Protein AF-A0A532D1X6-F1 (afdb_monomer_lite)

Foldseek 3Di:
DDDDDDDDDPPPVVVVVVLVVLQVVLCVVCVVPDDPRSVVSSCVSNPDD

Sequence (49 aa):
MAMMTLLSAPLSPVQAGAQQNKMKECNAKAADKKGDERKKFMSSCLSGQ

pLDDT: mean 79.22, std 18.83, range [43.78, 97.0]

Radius of gyration: 15.39 Å; chains: 1; bounding box: 34×41×18 Å

Secondary structure (DSSP, 8-state):
------------HHHHHHHHHHHHHHHHHTTT--HHHHHHHHHHHH---

Structure (mmCIF, N/CA/C/O backbone):
data_AF-A0A532D1X6-F1
#
_entry.id   AF-A0A532D1X6-F1
#
loop_
_atom_site.group_PDB
_atom_site.id
_atom_site.type_symbol
_atom_site.label_atom_id
_atom_site.label_alt_id
_atom_site.label_comp_id
_atom_site.label_asym_id
_atom_site.label_entity_id
_atom_site.label_seq_id
_atom_site.pdbx_PDB_ins_code
_atom_site.Cartn_x
_atom_site.Cartn_y
_atom_site.Cartn_z
_atom_site.occupancy
_atom_site.B_iso_or_equiv
_atom_site.auth_seq_id
_atom_site.auth_comp_id
_atom_site.auth_asym_id
_atom_site.auth_atom_id
_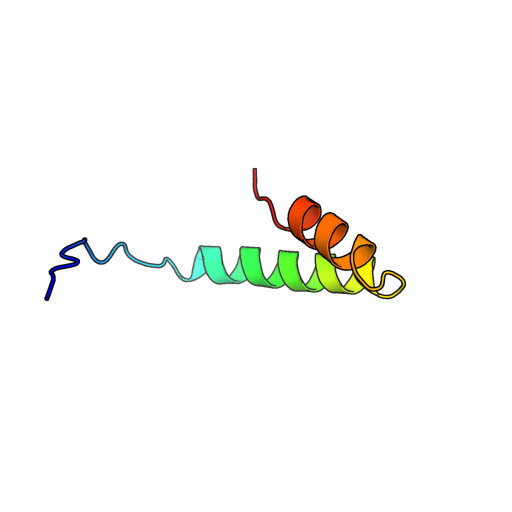atom_site.pdbx_PDB_model_num
ATOM 1 N N . MET A 1 1 ? -25.169 25.762 -11.944 1.00 43.78 1 MET A N 1
ATOM 2 C CA . MET A 1 1 ? -25.264 25.743 -10.468 1.00 43.78 1 MET A CA 1
ATOM 3 C C . MET A 1 1 ? -24.261 24.713 -9.980 1.00 43.78 1 MET A C 1
ATOM 5 O O . MET A 1 1 ? -24.391 23.571 -10.372 1.00 43.78 1 MET A O 1
ATOM 9 N N . ALA A 1 2 ? -23.186 25.023 -9.276 1.00 46.56 2 ALA A N 1
ATOM 10 C CA . ALA A 1 2 ? -22.633 26.286 -8.828 1.00 46.56 2 ALA A CA 1
ATOM 11 C C . ALA A 1 2 ? -21.100 26.130 -8.815 1.00 46.56 2 ALA A C 1
ATOM 13 O O . ALA A 1 2 ? -20.585 25.036 -8.618 1.00 46.56 2 ALA A O 1
ATOM 14 N N . MET A 1 3 ? -20.432 27.241 -9.104 1.00 65.12 3 MET A N 1
ATOM 15 C CA . MET A 1 3 ? -19.060 27.620 -8.760 1.00 65.12 3 MET A CA 1
ATOM 16 C C . MET A 1 3 ? -18.224 26.599 -7.963 1.00 65.12 3 MET A C 1
ATOM 18 O O . MET A 1 3 ? -18.503 26.343 -6.798 1.00 65.12 3 MET A O 1
ATOM 22 N N . MET A 1 4 ? -17.103 26.157 -8.538 1.00 57.28 4 MET A N 1
ATOM 23 C CA . MET A 1 4 ? -15.921 25.792 -7.751 1.00 57.28 4 MET A CA 1
ATOM 24 C C . MET A 1 4 ? -14.712 26.537 -8.322 1.00 57.28 4 MET A C 1
ATOM 26 O O . MET A 1 4 ? -13.859 25.999 -9.020 1.00 57.28 4 MET A O 1
ATOM 30 N N . THR A 1 5 ? -14.698 27.842 -8.074 1.00 59.28 5 THR A N 1
ATOM 31 C CA . THR A 1 5 ? -13.508 28.686 -8.147 1.00 59.28 5 THR A CA 1
ATOM 32 C C . THR A 1 5 ? -12.484 28.186 -7.131 1.00 59.28 5 THR A C 1
ATOM 34 O O . THR A 1 5 ? -12.640 28.526 -5.968 1.00 59.28 5 THR A O 1
ATOM 37 N N . LEU A 1 6 ? -11.450 27.428 -7.509 1.00 50.75 6 LEU A N 1
ATOM 38 C CA . LEU A 1 6 ? -10.239 27.292 -6.687 1.00 50.75 6 LEU A CA 1
ATOM 39 C C . LEU A 1 6 ? -9.001 27.030 -7.560 1.00 50.75 6 LEU A C 1
ATOM 41 O O . LEU A 1 6 ? -8.978 26.147 -8.409 1.00 50.75 6 LEU A O 1
ATOM 45 N N . LEU A 1 7 ? -8.004 27.873 -7.309 1.00 51.34 7 LEU A N 1
ATOM 46 C CA . LEU A 1 7 ? -6.626 27.936 -7.783 1.00 51.34 7 LEU A CA 1
ATOM 47 C C . LEU A 1 7 ? -6.043 26.614 -8.317 1.00 51.34 7 LEU A C 1
ATOM 49 O O . LEU A 1 7 ? -5.915 25.631 -7.588 1.00 51.34 7 LEU A O 1
ATOM 53 N N . SER A 1 8 ? -5.555 26.657 -9.558 1.00 53.91 8 SER A N 1
ATOM 54 C CA . SER A 1 8 ? -4.574 25.711 -10.090 1.00 53.91 8 SER A CA 1
ATOM 55 C C . SER A 1 8 ? -3.288 25.778 -9.257 1.00 53.91 8 SER A C 1
ATOM 57 O O . SER A 1 8 ? -2.413 26.601 -9.517 1.00 53.91 8 SER A O 1
ATOM 59 N N . ALA A 1 9 ? -3.162 24.927 -8.239 1.00 59.34 9 ALA A N 1
ATOM 60 C CA . ALA A 1 9 ? -1.864 24.625 -7.647 1.00 59.34 9 ALA A CA 1
ATOM 61 C C . ALA A 1 9 ? -1.032 23.825 -8.669 1.00 59.34 9 ALA A C 1
ATOM 63 O O . ALA A 1 9 ? -1.584 22.937 -9.330 1.00 59.34 9 ALA A 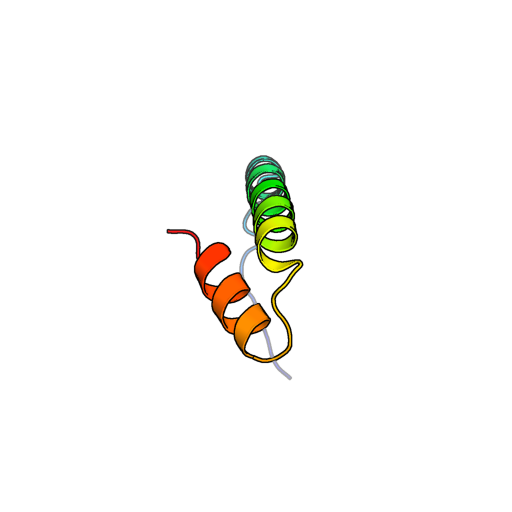O 1
ATOM 64 N N . PRO A 1 10 ? 0.276 24.097 -8.830 1.00 53.09 10 PRO A N 1
ATOM 65 C CA . PRO A 1 10 ? 1.105 23.304 -9.720 1.00 53.09 10 PRO A CA 1
ATOM 66 C C . PRO A 1 10 ? 1.217 21.895 -9.129 1.00 53.09 10 PRO A C 1
ATOM 68 O O . PRO A 1 10 ? 1.802 21.692 -8.066 1.00 53.09 10 PRO A O 1
ATOM 71 N N . LEU A 1 11 ? 0.640 20.907 -9.812 1.00 54.75 11 LEU A N 1
ATOM 72 C CA . LEU A 1 11 ? 0.926 19.497 -9.569 1.00 54.75 11 LEU A CA 1
ATOM 73 C C . LEU A 1 11 ? 2.379 19.256 -9.990 1.00 54.75 11 LEU A C 1
ATOM 75 O O . LEU A 1 11 ? 2.658 18.918 -11.138 1.00 54.75 11 LEU A O 1
ATOM 79 N N . SER A 1 12 ? 3.317 19.502 -9.076 1.00 54.75 12 SER A N 1
ATOM 80 C CA . SER A 1 12 ? 4.739 19.259 -9.300 1.00 54.75 12 SER A CA 1
ATOM 81 C C . SER A 1 12 ? 4.948 17.790 -9.708 1.00 54.75 12 SER A C 1
ATOM 83 O O . SER A 1 12 ? 4.633 16.891 -8.92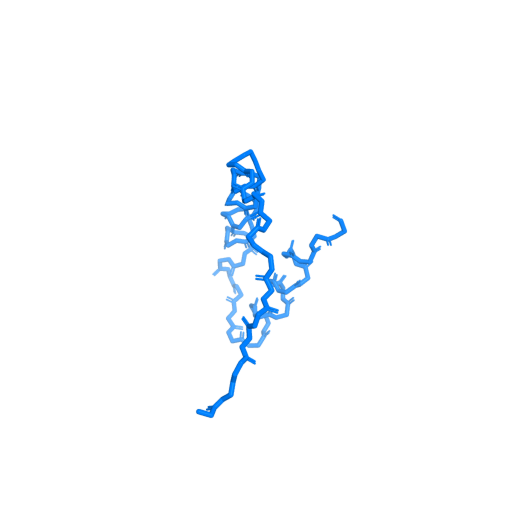1 1.00 54.75 12 SER A O 1
ATOM 85 N N . PRO A 1 13 ? 5.504 17.504 -10.901 1.00 57.59 13 PRO A N 1
ATOM 86 C CA . PRO A 1 13 ? 5.631 16.138 -11.427 1.00 57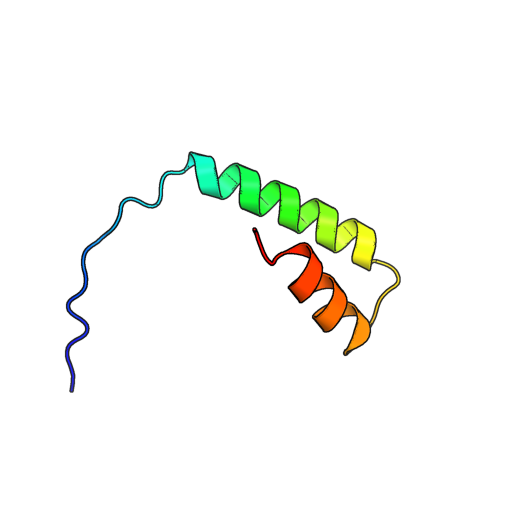.59 13 PRO A CA 1
ATOM 87 C C . PRO A 1 13 ? 6.540 15.237 -10.574 1.00 57.59 13 PRO A C 1
ATOM 89 O O . PRO A 1 13 ? 6.449 14.013 -10.641 1.00 57.59 13 PRO A O 1
ATOM 92 N N . VAL A 1 14 ? 7.370 15.830 -9.711 1.00 56.19 14 VAL A N 1
ATOM 93 C CA . VAL A 1 14 ? 8.240 15.122 -8.759 1.00 56.19 14 VAL A CA 1
ATOM 94 C C . VAL A 1 14 ? 7.435 14.337 -7.713 1.00 56.19 14 VAL A C 1
ATOM 96 O O . VAL A 1 14 ? 7.795 13.208 -7.382 1.00 56.19 14 VAL A O 1
ATOM 99 N N . GLN A 1 15 ? 6.308 14.879 -7.237 1.00 58.38 15 GLN A N 1
ATOM 100 C CA . GLN A 1 15 ? 5.482 14.217 -6.218 1.00 58.38 15 GLN A CA 1
ATOM 101 C C . GLN A 1 15 ? 4.699 13.031 -6.802 1.00 58.38 15 GLN A C 1
ATOM 103 O O . GLN A 1 15 ? 4.476 12.027 -6.125 1.00 58.38 15 GLN A O 1
ATOM 108 N N . ALA A 1 16 ? 4.346 13.109 -8.091 1.00 61.41 16 ALA A N 1
ATOM 109 C CA . ALA A 1 16 ? 3.700 12.014 -8.804 1.00 61.41 16 ALA A CA 1
ATOM 110 C C . ALA A 1 16 ? 4.601 10.768 -8.858 1.00 61.41 16 ALA A C 1
ATOM 112 O O . ALA A 1 16 ? 4.115 9.664 -8.635 1.00 61.41 16 ALA A O 1
ATOM 113 N N . GLY A 1 17 ? 5.914 10.923 -9.065 1.00 73.88 17 GLY A N 1
ATOM 114 C CA . GLY A 1 17 ? 6.852 9.793 -9.081 1.00 73.88 17 GLY A CA 1
ATOM 115 C C . GLY A 1 17 ? 6.918 9.042 -7.745 1.00 73.88 17 GLY A C 1
ATOM 116 O O . GLY A 1 17 ? 6.811 7.814 -7.712 1.00 73.88 17 GLY A O 1
ATOM 117 N N . ALA A 1 18 ? 7.022 9.778 -6.635 1.00 82.38 18 ALA A N 1
ATOM 118 C CA . ALA A 1 18 ? 7.089 9.196 -5.293 1.00 82.38 18 ALA A CA 1
ATOM 119 C C . ALA A 1 18 ? 5.779 8.489 -4.895 1.00 82.38 18 ALA A C 1
ATOM 121 O O . ALA A 1 18 ? 5.805 7.351 -4.421 1.00 82.38 18 ALA A O 1
ATOM 122 N N . GLN A 1 19 ? 4.629 9.117 -5.164 1.00 85.81 19 GLN A N 1
ATOM 123 C CA . GLN A 1 19 ? 3.303 8.535 -4.926 1.00 85.81 19 GLN A CA 1
ATOM 124 C C . GLN A 1 19 ? 3.103 7.238 -5.729 1.00 85.81 19 GLN A C 1
ATOM 126 O O . GLN A 1 19 ? 2.598 6.246 -5.203 1.00 85.81 19 GLN A O 1
ATOM 131 N N . GLN A 1 20 ? 3.517 7.224 -7.000 1.00 89.31 20 GLN A N 1
ATOM 132 C CA . GLN A 1 20 ? 3.372 6.066 -7.887 1.00 89.31 20 GLN A CA 1
ATOM 133 C C . GLN A 1 20 ? 4.270 4.898 -7.462 1.00 89.31 20 GLN A C 1
ATOM 135 O O . GLN A 1 20 ? 3.817 3.752 -7.465 1.00 89.31 20 GLN A O 1
ATOM 140 N N . ASN A 1 21 ? 5.512 5.160 -7.042 1.00 91.06 21 ASN A N 1
ATOM 141 C CA . ASN A 1 21 ? 6.387 4.113 -6.506 1.00 91.06 21 ASN A CA 1
ATOM 142 C C . ASN A 1 21 ? 5.828 3.521 -5.206 1.00 91.06 21 ASN A C 1
ATOM 144 O O . ASN A 1 21 ? 5.736 2.299 -5.087 1.00 91.06 21 ASN A O 1
ATOM 148 N N . LYS A 1 22 ? 5.352 4.368 -4.285 1.00 90.56 22 LYS A N 1
ATOM 149 C CA . LYS A 1 22 ? 4.697 3.924 -3.048 1.00 90.56 22 LYS A CA 1
ATOM 150 C C . LYS A 1 22 ? 3.451 3.083 -3.341 1.00 90.56 22 LYS A C 1
ATOM 152 O O . LYS A 1 22 ? 3.271 2.021 -2.756 1.00 90.56 22 LYS A O 1
ATOM 157 N N . MET A 1 23 ? 2.637 3.486 -4.317 1.00 92.94 23 MET A N 1
ATOM 158 C CA . MET A 1 23 ? 1.465 2.723 -4.755 1.00 92.94 23 MET A CA 1
ATOM 159 C C . MET A 1 23 ? 1.825 1.333 -5.286 1.00 92.94 23 MET A C 1
ATOM 161 O O . MET A 1 23 ? 1.155 0.354 -4.944 1.00 92.94 23 MET A O 1
ATOM 165 N N . LYS A 1 24 ? 2.880 1.219 -6.098 1.00 93.88 24 LYS A N 1
ATOM 166 C CA . LYS A 1 24 ? 3.363 -0.077 -6.600 1.00 93.88 24 LYS A CA 1
ATOM 167 C C . LYS A 1 24 ? 3.802 -0.984 -5.452 1.00 93.88 24 LYS A C 1
ATOM 169 O O . LYS A 1 24 ? 3.394 -2.142 -5.405 1.00 93.88 24 LYS A O 1
ATOM 174 N N . GLU A 1 25 ? 4.559 -0.446 -4.501 1.00 94.56 25 GLU A N 1
ATOM 175 C CA . GLU A 1 25 ? 5.037 -1.200 -3.342 1.00 94.56 25 GLU A CA 1
ATOM 176 C C . GLU A 1 25 ? 3.883 -1.657 -2.431 1.00 94.56 25 GLU A C 1
ATOM 178 O O . GLU A 1 25 ? 3.818 -2.825 -2.042 1.00 94.56 25 GLU A O 1
ATOM 183 N N . CYS A 1 26 ? 2.916 -0.772 -2.163 1.00 95.81 26 CYS A N 1
ATOM 184 C CA . CYS A 1 26 ? 1.700 -1.111 -1.426 1.00 95.81 26 CYS A CA 1
ATOM 185 C C . CYS A 1 26 ? 0.914 -2.229 -2.121 1.00 95.81 26 CYS A C 1
ATOM 187 O O . CYS A 1 26 ? 0.482 -3.177 -1.470 1.00 95.81 26 CYS A O 1
ATOM 189 N N . ASN A 1 27 ? 0.760 -2.179 -3.447 1.00 94.88 27 ASN A N 1
ATOM 190 C CA . ASN A 1 27 ? 0.060 -3.242 -4.167 1.00 94.88 27 ASN A CA 1
ATOM 191 C C . ASN A 1 27 ? 0.804 -4.580 -4.109 1.00 94.88 27 ASN A C 1
ATOM 193 O O . ASN A 1 27 ? 0.153 -5.604 -3.917 1.00 94.88 27 ASN A O 1
ATOM 197 N N . ALA A 1 28 ? 2.138 -4.579 -4.197 1.00 96.50 28 ALA A N 1
ATOM 198 C CA . ALA A 1 28 ? 2.936 -5.797 -4.050 1.00 96.50 28 ALA A CA 1
ATOM 199 C C . ALA A 1 28 ? 2.749 -6.436 -2.660 1.00 96.50 28 ALA A C 1
ATOM 201 O O . ALA A 1 28 ? 2.482 -7.629 -2.555 1.00 96.50 28 ALA A O 1
ATOM 202 N N . LYS A 1 29 ? 2.781 -5.634 -1.587 1.00 95.00 29 LYS A N 1
ATOM 203 C CA . LYS A 1 29 ? 2.554 -6.101 -0.201 1.00 95.00 29 LYS A CA 1
ATOM 204 C C . LYS A 1 29 ? 1.097 -6.489 0.096 1.00 95.00 29 LYS A C 1
ATOM 206 O O . LYS A 1 29 ? 0.797 -7.057 1.152 1.00 95.00 29 LYS A O 1
ATOM 211 N N . ALA A 1 30 ? 0.174 -6.147 -0.797 1.00 96.56 30 ALA A N 1
ATOM 212 C CA . ALA A 1 30 ? -1.241 -6.469 -0.692 1.00 96.56 30 ALA A CA 1
ATOM 213 C C . ALA A 1 30 ? -1.658 -7.665 -1.562 1.00 96.56 30 ALA A C 1
ATOM 215 O O . ALA A 1 30 ? -2.852 -7.953 -1.602 1.00 96.56 30 ALA A O 1
ATOM 216 N N . ALA A 1 31 ? -0.724 -8.336 -2.250 1.00 94.75 31 ALA A N 1
ATOM 217 C CA . ALA A 1 31 ? -1.021 -9.409 -3.204 1.00 94.75 31 ALA A CA 1
ATOM 218 C C . ALA A 1 31 ? -1.880 -10.534 -2.597 1.00 94.75 31 ALA A C 1
ATOM 220 O O . ALA A 1 31 ? -2.841 -10.982 -3.221 1.00 94.75 31 ALA A O 1
ATOM 221 N N . ASP A 1 32 ? -1.597 -10.910 -1.350 1.00 95.31 32 ASP A N 1
ATOM 222 C CA . ASP A 1 32 ? -2.322 -11.964 -0.630 1.00 95.31 32 ASP A CA 1
ATOM 223 C C . ASP A 1 32 ? -3.580 -11.463 0.098 1.00 95.31 32 ASP A C 1
ATOM 225 O O . ASP A 1 32 ? -4.360 -12.254 0.626 1.00 95.31 32 ASP A O 1
ATOM 229 N N . LYS A 1 33 ? -3.815 -10.144 0.119 1.00 95.50 33 LYS A N 1
ATOM 230 C CA . LYS A 1 33 ? -4.950 -9.528 0.817 1.00 95.50 33 LYS A CA 1
ATOM 231 C C . LYS A 1 33 ? -6.131 -9.363 -0.131 1.00 95.50 33 LYS A C 1
ATOM 233 O O . LYS A 1 33 ? -5.989 -8.915 -1.271 1.00 95.50 33 LYS A O 1
ATOM 238 N N . LYS A 1 34 ? -7.340 -9.644 0.357 1.00 95.75 34 LYS A N 1
ATOM 239 C CA . LYS A 1 34 ? -8.586 -9.518 -0.417 1.00 95.75 34 LYS A CA 1
ATOM 240 C C . LYS A 1 34 ? -9.664 -8.782 0.372 1.00 95.75 34 LYS A C 1
ATOM 242 O O . LYS A 1 34 ? -9.586 -8.649 1.589 1.00 95.75 34 LYS A O 1
ATOM 247 N N . GLY A 1 35 ? -10.660 -8.274 -0.352 1.00 96.06 35 GLY A N 1
ATOM 248 C CA . GLY A 1 35 ? -11.822 -7.608 0.235 1.00 96.06 35 GLY A CA 1
ATOM 249 C C . GLY A 1 35 ? -11.450 -6.419 1.124 1.00 96.06 35 GLY A C 1
ATOM 250 O O . GLY A 1 35 ? -10.615 -5.585 0.762 1.00 96.06 35 GLY A O 1
ATOM 251 N N . ASP A 1 36 ? -12.087 -6.347 2.287 1.00 96.88 36 ASP A N 1
ATOM 252 C CA . ASP A 1 36 ? -11.907 -5.265 3.256 1.00 96.88 36 ASP A CA 1
ATOM 253 C C . ASP A 1 36 ? -10.479 -5.173 3.803 1.00 96.88 36 ASP A C 1
ATOM 255 O O . ASP A 1 36 ? -9.956 -4.080 4.027 1.00 96.88 36 ASP A O 1
ATOM 259 N N . GLU A 1 37 ? -9.805 -6.313 3.936 1.00 95.50 37 GLU A N 1
ATOM 260 C CA . GLU A 1 37 ? -8.444 -6.380 4.457 1.00 95.50 37 GLU A CA 1
ATOM 261 C C . GLU A 1 37 ? -7.448 -5.691 3.516 1.00 95.50 37 GLU A C 1
ATOM 263 O O . GLU A 1 37 ? -6.600 -4.906 3.949 1.00 95.50 37 GLU A O 1
ATOM 268 N N . ARG A 1 38 ? -7.619 -5.885 2.200 1.00 97.00 38 ARG A N 1
ATOM 269 C CA . ARG A 1 38 ? -6.841 -5.161 1.186 1.00 97.00 38 ARG A CA 1
ATOM 270 C C . ARG A 1 38 ? -7.107 -3.664 1.252 1.00 97.00 38 ARG A C 1
ATOM 272 O O . ARG A 1 38 ? -6.158 -2.894 1.163 1.00 97.00 38 ARG A O 1
ATOM 279 N N . LYS A 1 39 ? -8.367 -3.244 1.400 1.00 94.81 39 LYS A N 1
ATOM 280 C CA . LYS A 1 39 ? -8.734 -1.819 1.459 1.00 94.81 39 LYS A CA 1
ATOM 281 C C . LYS A 1 39 ? -8.116 -1.129 2.674 1.00 94.81 39 LYS A C 1
ATOM 283 O O . LYS A 1 39 ? -7.484 -0.090 2.507 1.00 94.81 39 LYS A O 1
ATOM 288 N N . LYS A 1 40 ? -8.231 -1.725 3.866 1.00 96.19 40 LYS A N 1
ATOM 289 C CA . LYS A 1 40 ? -7.605 -1.207 5.094 1.00 96.19 40 LYS A CA 1
ATOM 290 C C . LYS A 1 40 ? -6.091 -1.120 4.964 1.00 96.19 40 LYS A C 1
ATOM 292 O O . LYS A 1 40 ? -5.517 -0.072 5.252 1.00 96.19 40 LYS A O 1
ATOM 297 N N . PHE A 1 41 ? -5.457 -2.187 4.475 1.00 95.81 41 PHE A N 1
ATOM 298 C CA . PHE A 1 41 ? -4.017 -2.189 4.243 1.00 95.81 41 PHE A CA 1
ATOM 299 C C . PHE A 1 41 ? -3.604 -1.094 3.257 1.00 95.81 41 PHE A C 1
ATOM 301 O O . PHE A 1 41 ? -2.683 -0.337 3.539 1.00 95.81 41 PHE A O 1
ATOM 308 N N . MET A 1 42 ? -4.300 -0.970 2.124 1.00 95.12 42 MET A N 1
ATOM 309 C CA . MET A 1 42 ? -3.970 0.033 1.113 1.00 95.12 42 MET A CA 1
ATOM 310 C C . MET A 1 42 ? -4.154 1.451 1.659 1.00 95.12 42 MET A C 1
ATOM 312 O O . MET A 1 42 ? -3.296 2.295 1.442 1.00 95.12 42 MET A O 1
ATOM 316 N N . SER A 1 43 ? -5.227 1.705 2.413 1.00 93.88 43 SER A N 1
ATOM 317 C CA . SER A 1 43 ? -5.469 3.006 3.044 1.00 93.88 43 SER A CA 1
ATOM 318 C C . SER A 1 43 ? -4.360 3.374 4.028 1.00 93.88 43 SER A C 1
ATOM 320 O O . SER A 1 43 ? -3.886 4.503 4.007 1.00 93.88 43 SER A O 1
ATOM 322 N N . SER A 1 44 ? -3.921 2.423 4.856 1.00 94.25 44 SER A N 1
ATOM 323 C CA . SER A 1 44 ? -2.821 2.632 5.805 1.00 94.25 44 SER A CA 1
ATOM 324 C C . SER A 1 44 ? -1.462 2.766 5.109 1.00 94.25 44 SER A C 1
ATOM 326 O O . SER A 1 44 ? -0.632 3.567 5.523 1.00 94.25 44 SER A O 1
ATOM 328 N N . CYS A 1 45 ? -1.229 2.008 4.038 1.00 94.19 45 CYS A N 1
ATOM 329 C CA . CYS A 1 45 ? 0.021 2.047 3.288 1.00 94.19 45 CYS A CA 1
ATOM 330 C C . CYS A 1 45 ? 0.165 3.348 2.486 1.00 94.19 45 CYS A C 1
ATOM 332 O O . CYS A 1 45 ? 1.261 3.894 2.380 1.00 94.19 45 CYS A O 1
ATOM 334 N N . LEU A 1 46 ? -0.940 3.863 1.937 1.00 91.62 46 LEU A N 1
ATOM 335 C CA . LEU A 1 46 ? -0.972 5.061 1.096 1.00 91.62 46 LEU A CA 1
ATOM 336 C C . LEU A 1 46 ? -1.223 6.355 1.857 1.00 91.62 46 LEU A C 1
ATOM 338 O O . LEU A 1 46 ? -0.992 7.414 1.276 1.00 91.62 46 LEU A O 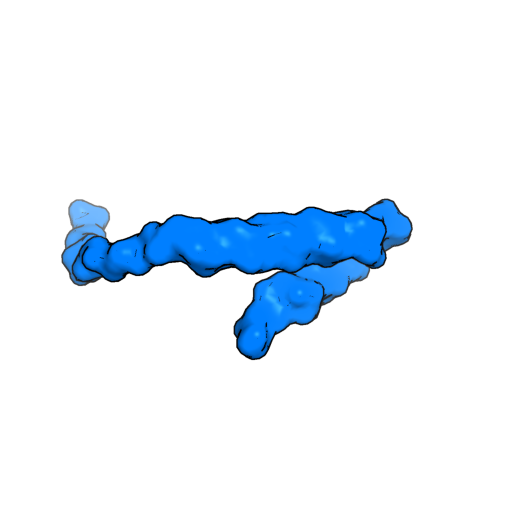1
ATOM 342 N N . SER A 1 47 ? -1.672 6.304 3.116 1.00 87.31 47 SER A N 1
ATOM 343 C CA . SER A 1 47 ? -1.720 7.495 3.959 1.00 87.31 47 SER A CA 1
ATOM 344 C C . SER A 1 47 ? -0.284 7.969 4.175 1.00 87.31 47 SER A C 1
ATOM 346 O O . SER A 1 47 ? 0.451 7.457 5.019 1.00 87.31 47 SER A O 1
ATOM 348 N N . GLY A 1 48 ? 0.157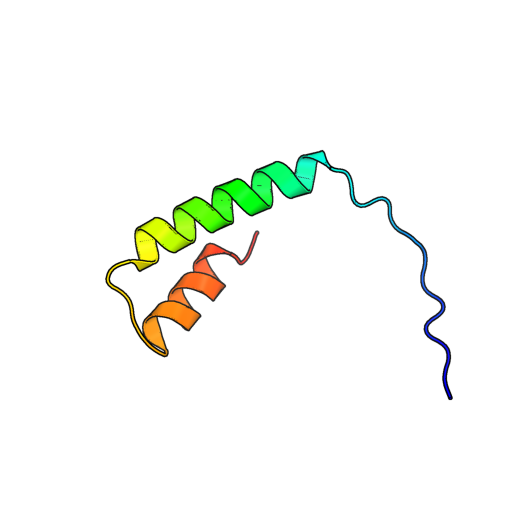 8.881 3.312 1.00 66.56 48 GLY A N 1
ATOM 349 C CA . GLY A 1 48 ? 1.329 9.698 3.552 1.00 66.56 48 GLY A CA 1
ATOM 350 C C . GLY A 1 48 ? 1.080 10.497 4.819 1.00 66.56 48 GLY A C 1
ATOM 351 O O . GLY A 1 48 ? 0.235 11.386 4.827 1.00 66.56 48 GLY A O 1
ATOM 352 N N . GLN A 1 49 ? 1.784 10.131 5.885 1.00 48.41 49 GLN A N 1
ATOM 353 C CA . GLN A 1 49 ? 2.518 11.174 6.589 1.00 48.41 49 GLN A CA 1
ATOM 354 C C . GLN A 1 49 ? 3.565 11.738 5.625 1.00 48.41 49 GLN A C 1
ATOM 356 O O . GLN A 1 49 ? 4.099 10.925 4.826 1.00 48.41 49 GLN A O 1
#